Protein AF-A0A3D3CVK8-F1 (afdb_monomer)

pLDDT: mean 84.74, std 8.66, range [49.44, 92.0]

Radius of gyration: 17.55 Å; Cα contacts (8 Å, |Δi|>4): 109; chains: 1; bounding box: 42×25×47 Å

Mean predicted aligned error: 7.42 Å

Secondary structure (DSSP, 8-state):
---EEEEEETTTTEEEEEESSHHHHHHHHHHHHHHHHHTT--GGGB---SPPEEETTEEEEEEEB--S--HHHHHHHHHHHHHTT-----

Sequence (90 aa):
DSPVSIELNKKEMKIDLEAASDMKIRQITDVLISRSVKQGIDPLAYDMSKESYPSGKVTKKEIPVRNGLKQEDAKKIVKLIKDSGMKVQA

Foldseek 3Di:
DWDWDWDQDPVQQKIKTKTQDQVVVVVVLVVVCVVCVVVVHDPVQWDPVDGWDDDVRIIMDMIHGDDDDDPVRVVVVVVVCVVVVDPDDD

Nearest PDB structures (foldseek):
  8k5q-assembly1_A  TM=8.513E-01  e=7.045E-06  Salmonella enterica subsp. enterica serovar Typhimurium str. 14028S
  1in0-assembly2_B  TM=8.658E-01  e=8.477E-06  Haemophilus influenzae
  3lpx-assembly1_A  TM=3.608E-01  e=1.335E+00  Colwellia psychrerythraea 34H
  4ckk-assembly2_D  TM=3.496E-01  e=1.180E+00  Escherichia coli
  4ckk-assembly1_C  TM=3.480E-01  e=1.420E+00  Escherichia coli

Structure (mmCIF, N/CA/C/O backbone):
data_AF-A0A3D3CVK8-F1
#
_entry.id   AF-A0A3D3CVK8-F1
#
loop_
_atom_site.group_PDB
_atom_site.id
_atom_site.type_symbol
_atom_site.label_atom_id
_atom_site.label_alt_id
_atom_site.label_comp_id
_atom_site.label_asym_id
_atom_site.label_entity_id
_atom_site.label_seq_id
_atom_site.pdbx_PDB_ins_code
_atom_site.Cartn_x
_atom_site.Cartn_y
_atom_site.Cartn_z
_atom_site.occupancy
_atom_site.B_iso_or_equiv
_atom_site.auth_seq_id
_atom_site.auth_comp_id
_atom_site.auth_asym_id
_atom_site.auth_atom_id
_atom_site.pdbx_PDB_model_num
ATOM 1 N N . ASP A 1 1 ? 15.640 -10.781 -20.377 1.00 55.47 1 ASP A N 1
ATOM 2 C CA . ASP A 1 1 ? 14.723 -10.510 -19.255 1.00 55.47 1 ASP A CA 1
ATOM 3 C C . ASP A 1 1 ? 14.526 -9.033 -19.008 1.00 55.47 1 ASP A C 1
ATOM 5 O O . ASP A 1 1 ? 15.500 -8.292 -18.965 1.00 55.47 1 ASP A O 1
ATOM 9 N N . SER A 1 2 ? 13.277 -8.583 -18.871 1.00 64.81 2 SER A N 1
ATOM 10 C CA . SER A 1 2 ? 13.038 -7.246 -18.321 1.00 64.81 2 SER A CA 1
ATOM 11 C C . SER A 1 2 ? 13.261 -7.304 -16.810 1.00 64.81 2 SER A C 1
ATOM 13 O O . SER A 1 2 ? 12.667 -8.182 -16.183 1.00 64.81 2 SER A O 1
ATOM 15 N N . PRO A 1 3 ? 14.032 -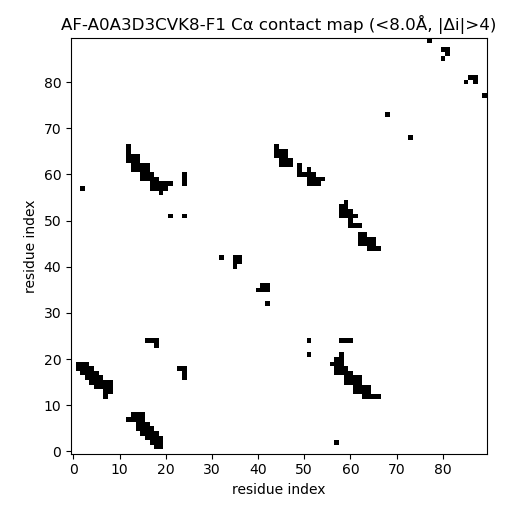6.382 -16.215 1.00 75.25 3 PRO A N 1
ATOM 16 C CA . PRO A 1 3 ? 14.186 -6.337 -14.769 1.00 75.25 3 PRO A CA 1
ATOM 17 C C . PRO A 1 3 ? 12.818 -6.071 -14.133 1.00 75.25 3 PRO A C 1
ATOM 19 O O . PRO A 1 3 ? 12.143 -5.101 -14.487 1.00 75.25 3 PRO A O 1
ATOM 22 N N . VAL A 1 4 ? 12.392 -6.980 -13.258 1.00 86.19 4 VAL A N 1
ATOM 23 C CA . VAL A 1 4 ? 11.221 -6.836 -12.393 1.00 86.19 4 VAL A CA 1
ATOM 24 C C . VAL A 1 4 ? 11.680 -7.155 -10.977 1.00 86.19 4 VAL A C 1
ATOM 26 O O . VAL A 1 4 ? 12.170 -8.256 -10.736 1.00 86.19 4 VAL A O 1
ATOM 29 N N . SER A 1 5 ? 11.530 -6.201 -10.064 1.00 88.12 5 SER A N 1
ATOM 30 C CA . SER A 1 5 ? 11.834 -6.365 -8.643 1.00 88.12 5 SER A CA 1
ATOM 31 C C . SER A 1 5 ? 10.608 -6.013 -7.808 1.00 88.12 5 SER A C 1
ATOM 33 O O . SER A 1 5 ? 9.910 -5.041 -8.100 1.00 88.12 5 SER A O 1
ATOM 35 N N . ILE A 1 6 ? 10.337 -6.831 -6.794 1.00 91.50 6 ILE A N 1
ATOM 36 C CA . ILE A 1 6 ? 9.278 -6.625 -5.804 1.00 91.50 6 ILE A CA 1
ATOM 37 C C . ILE A 1 6 ? 9.929 -6.843 -4.445 1.00 91.50 6 ILE A C 1
ATOM 39 O O . ILE A 1 6 ? 10.255 -7.978 -4.094 1.00 91.50 6 ILE A O 1
ATOM 43 N N . GLU A 1 7 ? 10.120 -5.772 -3.686 1.00 91.19 7 GLU A N 1
ATOM 44 C CA . GLU A 1 7 ? 10.773 -5.831 -2.382 1.00 91.19 7 GLU A CA 1
ATOM 45 C C . GLU A 1 7 ? 9.828 -5.346 -1.280 1.00 91.19 7 GLU A C 1
ATOM 47 O O . GLU A 1 7 ? 9.181 -4.309 -1.404 1.00 91.19 7 GLU A O 1
ATOM 52 N N . LEU A 1 8 ? 9.726 -6.115 -0.192 1.00 89.38 8 LEU A N 1
ATOM 53 C CA . LEU A 1 8 ? 8.980 -5.721 1.003 1.00 89.38 8 LEU A CA 1
ATOM 54 C C . LEU A 1 8 ? 9.955 -5.202 2.057 1.00 89.38 8 LEU A C 1
ATOM 56 O O . LEU A 1 8 ? 10.633 -5.979 2.739 1.00 89.38 8 LEU A O 1
ATOM 60 N N . ASN A 1 9 ? 9.946 -3.894 2.274 1.00 89.75 9 ASN A N 1
ATOM 61 C CA . ASN A 1 9 ? 10.653 -3.282 3.381 1.00 89.75 9 ASN A CA 1
ATOM 62 C C . ASN A 1 9 ? 9.784 -3.346 4.644 1.00 89.75 9 ASN A C 1
ATOM 64 O O . ASN A 1 9 ? 8.887 -2.533 4.872 1.00 89.75 9 ASN A O 1
ATOM 68 N N . LYS A 1 10 ? 10.075 -4.338 5.493 1.00 86.00 10 LYS A N 1
ATOM 69 C CA . LYS A 1 10 ? 9.352 -4.588 6.753 1.00 86.00 10 LYS A CA 1
ATOM 70 C C . LYS A 1 10 ? 9.552 -3.500 7.813 1.00 86.00 10 LYS A C 1
ATOM 72 O O . LYS A 1 10 ? 8.735 -3.405 8.720 1.00 86.00 10 LYS A O 1
ATOM 77 N N . LYS A 1 11 ? 10.636 -2.717 7.740 1.00 85.50 11 LYS A N 1
ATOM 78 C CA . LYS A 1 11 ? 10.910 -1.648 8.717 1.00 85.50 11 LYS A CA 1
ATOM 79 C C . LYS A 1 11 ? 10.017 -0.439 8.468 1.00 85.50 11 LYS A C 1
ATOM 81 O O . LYS A 1 11 ? 9.465 0.114 9.409 1.00 85.50 11 LYS A O 1
ATOM 86 N N . GLU A 1 12 ? 9.875 -0.057 7.205 1.00 85.19 12 GLU A N 1
ATOM 87 C CA . GLU A 1 12 ? 9.066 1.093 6.789 1.00 85.19 12 GLU A CA 1
ATOM 88 C C . GLU A 1 12 ? 7.632 0.706 6.406 1.00 85.19 12 GLU A C 1
ATOM 90 O O . GLU A 1 12 ? 6.818 1.582 6.131 1.00 85.19 12 GLU A O 1
ATOM 95 N N . MET A 1 13 ? 7.318 -0.596 6.390 1.00 88.56 13 MET A N 1
ATOM 96 C CA . MET A 1 13 ? 6.047 -1.140 5.905 1.00 88.56 13 MET A CA 1
ATOM 97 C C . MET A 1 13 ? 5.697 -0.588 4.521 1.00 88.56 13 MET A C 1
ATOM 99 O O . MET A 1 13 ? 4.622 -0.035 4.301 1.00 88.56 13 MET A O 1
ATOM 103 N N . LYS A 1 14 ? 6.622 -0.737 3.573 1.00 90.00 14 LYS A N 1
ATOM 104 C CA . LYS A 1 14 ? 6.436 -0.325 2.178 1.00 90.00 14 LYS A CA 1
ATOM 105 C C . LYS A 1 14 ? 6.835 -1.443 1.225 1.00 90.00 14 LYS A C 1
ATOM 107 O O . LYS A 1 14 ? 7.717 -2.246 1.535 1.00 90.00 14 LYS A O 1
ATOM 112 N N . ILE A 1 15 ? 6.157 -1.498 0.088 1.00 91.06 15 ILE A N 1
ATOM 113 C CA . ILE A 1 15 ? 6.494 -2.379 -1.025 1.00 91.06 15 ILE A CA 1
ATOM 114 C C . ILE A 1 15 ? 7.089 -1.516 -2.128 1.00 91.06 15 ILE A C 1
ATOM 116 O O . ILE A 1 15 ? 6.427 -0.608 -2.632 1.00 91.06 15 ILE A O 1
ATOM 120 N N . ASP A 1 16 ? 8.322 -1.821 -2.500 1.00 91.88 16 ASP A N 1
ATOM 121 C CA . ASP A 1 16 ? 9.041 -1.155 -3.573 1.00 91.88 16 ASP A CA 1
ATOM 122 C C . ASP A 1 16 ? 8.946 -2.024 -4.833 1.00 91.88 16 ASP A C 1
ATOM 124 O O . ASP A 1 16 ? 9.363 -3.186 -4.856 1.00 91.88 16 ASP A O 1
ATOM 128 N N . LEU A 1 17 ? 8.330 -1.472 -5.877 1.00 91.88 17 LEU A N 1
ATOM 129 C CA . LEU A 1 17 ? 8.187 -2.107 -7.182 1.00 91.88 17 LEU A CA 1
ATOM 130 C C . LEU A 1 17 ? 9.126 -1.439 -8.175 1.00 91.88 17 LEU A C 1
ATOM 132 O O . LEU A 1 17 ? 9.114 -0.216 -8.313 1.00 91.88 17 LEU A O 1
ATOM 136 N N . GLU A 1 18 ? 9.861 -2.242 -8.936 1.00 91.81 18 GLU A N 1
ATOM 137 C CA . GLU A 1 18 ? 10.674 -1.770 -10.055 1.00 91.81 18 GLU A CA 1
ATOM 138 C C . GLU A 1 18 ? 10.384 -2.606 -11.299 1.00 91.81 18 GLU A C 1
ATOM 140 O O . GLU A 1 18 ? 10.389 -3.837 -11.247 1.00 91.81 18 GLU A O 1
ATOM 145 N N . ALA A 1 19 ? 10.127 -1.956 -12.432 1.00 91.88 19 ALA A N 1
ATOM 146 C CA . ALA A 1 19 ? 9.895 -2.641 -13.698 1.00 91.88 19 ALA A CA 1
ATOM 147 C C . ALA A 1 19 ? 10.312 -1.791 -14.901 1.00 91.88 19 ALA A C 1
ATOM 149 O O . ALA A 1 19 ? 10.497 -0.589 -14.798 1.00 91.88 19 ALA A O 1
ATOM 150 N N . ALA A 1 20 ? 10.410 -2.395 -16.084 1.00 90.38 20 ALA A N 1
ATOM 151 C CA . ALA A 1 20 ? 10.819 -1.687 -17.304 1.00 90.38 20 ALA A CA 1
ATOM 152 C C . ALA A 1 20 ? 9.796 -0.664 -17.860 1.00 90.38 20 ALA A C 1
ATOM 154 O O . ALA A 1 20 ? 10.126 0.062 -18.791 1.00 90.38 20 ALA A O 1
ATOM 155 N N . SER A 1 21 ? 8.550 -0.642 -17.371 1.00 89.25 21 SER A N 1
ATOM 156 C CA . SER A 1 21 ? 7.518 0.313 -17.809 1.00 89.25 21 SER A CA 1
ATOM 157 C C . SER A 1 21 ? 6.369 0.426 -16.806 1.00 89.25 21 SER A C 1
ATOM 159 O O . SER A 1 21 ? 6.109 -0.511 -16.044 1.00 89.25 21 SER A O 1
ATOM 161 N N . ASP A 1 22 ? 5.610 1.523 -16.884 1.00 88.25 22 ASP A N 1
ATOM 162 C CA . ASP A 1 22 ? 4.373 1.723 -16.114 1.00 88.25 22 ASP A CA 1
ATOM 163 C C . ASP A 1 22 ? 3.336 0.622 -16.359 1.00 88.25 22 ASP A C 1
ATOM 165 O O . ASP A 1 22 ? 2.646 0.190 -15.435 1.00 88.25 22 ASP A O 1
ATOM 169 N N . MET A 1 23 ? 3.250 0.112 -17.592 1.00 89.31 23 MET A N 1
ATOM 170 C CA . MET A 1 23 ? 2.354 -1.000 -17.920 1.00 89.31 23 MET A CA 1
ATOM 171 C C . MET A 1 23 ? 2.683 -2.248 -17.097 1.00 89.31 23 MET A C 1
ATOM 173 O O . MET A 1 23 ? 1.777 -2.879 -16.553 1.00 89.31 23 MET A O 1
ATOM 177 N N . LYS A 1 24 ? 3.973 -2.581 -16.953 1.00 88.69 24 LYS A N 1
ATOM 178 C CA . LYS A 1 24 ? 4.398 -3.706 -16.111 1.00 88.69 24 LYS A CA 1
ATOM 179 C C . LYS A 1 24 ? 4.143 -3.445 -14.631 1.00 88.69 24 LYS A C 1
ATOM 181 O O . LYS A 1 24 ? 3.692 -4.358 -13.949 1.00 88.69 24 LYS A O 1
ATOM 186 N N . ILE A 1 25 ? 4.365 -2.224 -14.140 1.00 90.56 25 ILE A N 1
ATOM 187 C CA . ILE A 1 25 ? 4.039 -1.863 -12.751 1.00 90.56 25 ILE A CA 1
ATOM 188 C C . ILE A 1 25 ? 2.553 -2.097 -12.455 1.00 90.56 25 ILE A C 1
ATOM 190 O O . ILE A 1 25 ? 2.223 -2.676 -11.419 1.00 90.56 25 ILE A O 1
ATOM 194 N N . ARG A 1 26 ? 1.653 -1.699 -13.364 1.00 90.00 26 ARG A N 1
ATOM 195 C CA . ARG A 1 26 ? 0.207 -1.936 -13.212 1.00 90.00 26 ARG A CA 1
ATOM 196 C C . ARG A 1 26 ? -0.116 -3.429 -13.152 1.00 90.00 26 ARG A C 1
ATOM 198 O O . ARG A 1 26 ? -0.736 -3.861 -12.190 1.00 90.00 26 ARG A O 1
ATOM 205 N N . GLN A 1 27 ? 0.413 -4.224 -14.085 1.00 91.19 27 GLN A N 1
ATOM 206 C CA . GLN A 1 27 ? 0.227 -5.683 -14.081 1.00 91.19 27 GLN A CA 1
ATOM 207 C C . GLN A 1 27 ? 0.718 -6.341 -12.783 1.00 91.19 27 GLN A C 1
ATOM 209 O O . GLN A 1 27 ? 0.042 -7.203 -12.227 1.00 91.19 27 GLN A O 1
ATOM 214 N N . ILE A 1 28 ? 1.885 -5.930 -12.281 1.00 90.69 28 ILE A N 1
ATOM 215 C CA . ILE A 1 28 ? 2.433 -6.438 -11.018 1.00 90.69 28 ILE A CA 1
ATOM 216 C C . ILE A 1 28 ? 1.536 -6.041 -9.840 1.00 90.69 28 ILE A C 1
ATOM 218 O O . ILE A 1 28 ? 1.284 -6.868 -8.966 1.00 90.69 28 ILE A O 1
ATOM 222 N N . THR A 1 29 ? 1.028 -4.807 -9.834 1.00 90.00 29 THR A N 1
ATOM 223 C CA . THR A 1 29 ? 0.112 -4.311 -8.796 1.00 90.00 29 THR A CA 1
ATOM 224 C C . THR A 1 29 ? -1.176 -5.141 -8.763 1.00 90.00 29 THR A C 1
ATOM 226 O O . THR A 1 29 ? -1.600 -5.563 -7.690 1.00 90.00 29 THR A O 1
ATOM 229 N N . ASP A 1 30 ? -1.755 -5.461 -9.920 1.00 90.25 30 ASP A N 1
ATOM 230 C CA . ASP A 1 30 ? -2.972 -6.281 -10.000 1.00 90.25 30 ASP A CA 1
ATOM 231 C C . ASP A 1 30 ? -2.739 -7.705 -9.473 1.00 90.25 30 ASP A C 1
ATOM 233 O O . ASP A 1 30 ? -3.550 -8.249 -8.717 1.00 90.25 30 ASP A O 1
ATOM 237 N N . VAL A 1 31 ? -1.597 -8.309 -9.824 1.00 91.31 31 VAL A N 1
ATOM 238 C CA . VAL A 1 31 ? -1.206 -9.635 -9.319 1.00 91.31 31 VAL A CA 1
ATOM 239 C C . VAL A 1 31 ? -0.979 -9.603 -7.808 1.00 91.31 31 VAL A C 1
ATOM 241 O O . VAL A 1 31 ? -1.419 -10.526 -7.118 1.00 91.31 31 VAL A O 1
ATOM 244 N N . LEU A 1 32 ? -0.331 -8.554 -7.291 1.00 89.06 32 LEU A N 1
ATOM 245 C CA . LEU A 1 32 ? -0.128 -8.345 -5.859 1.00 89.06 32 LEU A CA 1
ATOM 246 C C . LEU A 1 32 ? -1.478 -8.320 -5.135 1.00 89.06 32 LEU A C 1
ATOM 248 O O . LEU A 1 32 ? -1.691 -9.133 -4.242 1.00 89.06 32 LEU A O 1
ATOM 252 N N . ILE A 1 33 ? -2.419 -7.481 -5.575 1.00 89.56 33 ILE A N 1
ATOM 253 C CA . ILE A 1 33 ? -3.754 -7.375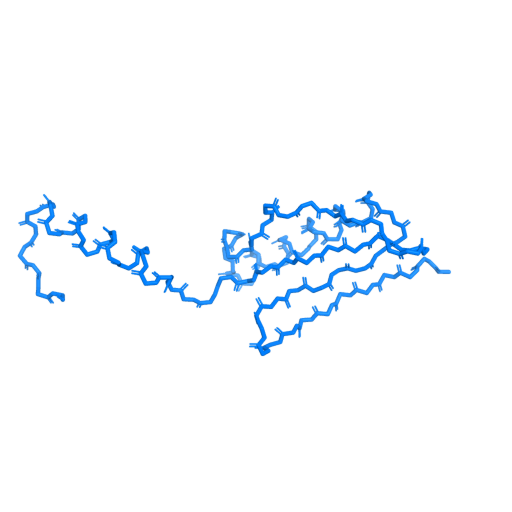 -4.968 1.00 89.56 33 ILE A CA 1
ATOM 254 C C . ILE A 1 33 ? -4.494 -8.713 -5.034 1.00 89.56 33 ILE A C 1
ATOM 256 O O . ILE A 1 33 ? -5.024 -9.177 -4.025 1.00 89.56 33 ILE A O 1
ATOM 260 N N . SER A 1 34 ? -4.496 -9.377 -6.193 1.00 91.50 34 SER A N 1
ATOM 261 C CA . SER A 1 34 ? -5.159 -10.676 -6.361 1.00 91.50 34 SER A CA 1
ATOM 262 C C . SER A 1 34 ? -4.622 -11.737 -5.391 1.00 91.50 34 SER A C 1
ATOM 264 O O . SER A 1 34 ? -5.388 -12.531 -4.839 1.00 91.50 34 SER A O 1
ATOM 266 N N . ARG A 1 35 ? -3.303 -11.753 -5.156 1.00 90.44 35 ARG A N 1
ATOM 267 C CA . ARG A 1 35 ? -2.651 -12.646 -4.185 1.00 90.44 35 ARG A CA 1
ATOM 268 C C . ARG A 1 35 ? -2.998 -12.264 -2.748 1.00 90.44 35 ARG A C 1
ATOM 270 O O . ARG A 1 35 ? -3.331 -13.154 -1.971 1.00 90.44 35 ARG A O 1
ATOM 277 N N . SER A 1 36 ? -2.965 -10.977 -2.421 1.00 89.44 36 SER A N 1
ATOM 278 C CA . SER A 1 36 ? -3.265 -10.452 -1.087 1.00 89.44 36 SER A CA 1
ATOM 279 C C . SER A 1 36 ? -4.695 -10.757 -0.654 1.00 89.44 36 SER A C 1
ATOM 281 O O . SER A 1 36 ? -4.899 -11.281 0.439 1.00 89.44 36 SER A O 1
ATOM 283 N N . VAL A 1 37 ? -5.671 -10.565 -1.545 1.00 89.38 37 VAL A N 1
ATOM 284 C CA . VAL A 1 37 ? -7.079 -10.912 -1.287 1.00 89.38 37 VAL A CA 1
ATOM 285 C C . VAL A 1 37 ? -7.230 -12.403 -0.986 1.00 89.38 37 VAL A C 1
ATOM 287 O O . VAL A 1 37 ? -7.908 -12.778 -0.033 1.00 89.38 37 VAL A O 1
ATOM 290 N N . LYS A 1 38 ? -6.545 -13.274 -1.741 1.00 91.00 38 LYS A N 1
ATOM 291 C CA . LYS A 1 38 ? -6.548 -14.728 -1.485 1.00 91.00 38 LYS A CA 1
ATOM 292 C C . LYS A 1 38 ? -5.919 -15.112 -0.144 1.00 91.00 38 LYS A C 1
ATOM 294 O O . LYS A 1 38 ? -6.208 -16.189 0.362 1.00 91.00 38 LYS A O 1
ATOM 299 N N . GLN A 1 39 ? -5.065 -14.258 0.412 1.00 90.00 39 GLN A N 1
ATOM 300 C CA . GLN A 1 39 ? -4.442 -14.430 1.726 1.00 90.00 39 GLN A CA 1
ATOM 301 C C . GLN A 1 39 ? -5.218 -13.720 2.849 1.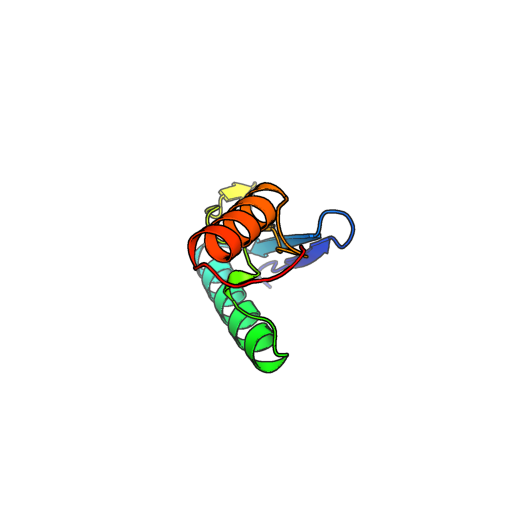00 90.00 39 GLN A C 1
ATOM 303 O O . GLN A 1 39 ? -4.756 -13.707 3.986 1.00 90.00 39 GLN A O 1
ATOM 308 N N . GLY A 1 40 ? -6.392 -13.149 2.552 1.00 85.50 40 GLY A N 1
ATOM 309 C CA . GLY A 1 40 ? -7.232 -12.457 3.532 1.00 85.50 40 GLY A CA 1
ATOM 310 C C . GLY A 1 40 ? -6.782 -11.031 3.854 1.00 85.50 40 GLY A C 1
ATOM 311 O O . GLY A 1 40 ? -7.218 -10.471 4.856 1.00 85.50 40 GLY A O 1
ATOM 312 N N . ILE A 1 41 ? -5.913 -10.438 3.033 1.00 86.19 41 ILE A N 1
ATOM 313 C CA . ILE A 1 41 ? -5.481 -9.046 3.175 1.00 86.19 41 ILE A CA 1
ATOM 314 C C . ILE A 1 41 ? -6.396 -8.163 2.326 1.00 86.19 41 ILE A C 1
ATOM 316 O O . ILE A 1 41 ? -6.530 -8.369 1.117 1.00 86.19 41 ILE A O 1
ATOM 320 N N . ASP A 1 42 ? -7.002 -7.161 2.961 1.00 85.88 42 ASP A N 1
ATOM 321 C CA . ASP A 1 42 ? -7.853 -6.185 2.283 1.00 85.88 42 ASP A CA 1
ATOM 322 C C . ASP A 1 42 ? -7.019 -5.304 1.324 1.00 85.88 42 ASP A C 1
ATOM 324 O O . ASP A 1 42 ? -5.976 -4.780 1.732 1.00 85.88 42 ASP A O 1
ATOM 328 N N . PRO A 1 43 ? -7.450 -5.090 0.066 1.00 83.56 43 PRO A N 1
ATOM 329 C CA . PRO A 1 43 ? -6.783 -4.186 -0.874 1.00 83.56 43 PRO A CA 1
ATOM 330 C C . PRO A 1 43 ? -6.578 -2.758 -0.346 1.00 83.56 43 PRO A C 1
ATOM 332 O O . PRO A 1 43 ? -5.612 -2.101 -0.732 1.00 83.56 43 PRO A O 1
ATOM 335 N N . LEU A 1 44 ? -7.441 -2.282 0.557 1.00 84.69 44 LEU A N 1
ATOM 336 C CA . LEU A 1 44 ? -7.340 -0.970 1.209 1.00 84.69 44 LEU A CA 1
ATOM 337 C C . LEU A 1 44 ? -6.132 -0.853 2.149 1.00 84.69 44 LEU A C 1
ATOM 339 O O . LEU A 1 44 ? -5.798 0.255 2.587 1.00 84.69 44 LEU A O 1
ATOM 343 N N . ALA A 1 45 ? -5.464 -1.970 2.453 1.00 85.81 45 ALA A N 1
ATOM 344 C CA . ALA A 1 45 ? -4.193 -1.968 3.161 1.00 85.81 45 ALA A CA 1
ATOM 345 C C . ALA A 1 45 ? -3.069 -1.333 2.327 1.00 85.81 45 ALA A C 1
ATOM 347 O O . ALA A 1 45 ? -2.088 -0.869 2.901 1.00 85.81 45 ALA A O 1
ATOM 348 N N . TYR A 1 46 ? -3.197 -1.276 1.000 1.00 88.44 46 TYR A N 1
ATOM 349 C CA . TYR A 1 46 ? -2.187 -0.706 0.112 1.00 88.44 46 TYR A CA 1
ATOM 350 C C . TYR A 1 46 ? -2.519 0.744 -0.242 1.00 88.44 46 TYR A C 1
ATOM 352 O O . TYR A 1 46 ? -3.564 1.034 -0.824 1.00 88.44 46 TYR A O 1
ATOM 360 N N . ASP A 1 47 ? -1.609 1.667 0.065 1.00 86.94 47 ASP A N 1
ATOM 361 C CA . ASP A 1 47 ? -1.723 3.052 -0.379 1.00 86.94 47 ASP A CA 1
ATOM 362 C C . ASP A 1 47 ? -1.222 3.180 -1.823 1.00 86.94 47 ASP A C 1
ATOM 364 O O . ASP A 1 47 ? -0.026 3.250 -2.104 1.00 86.94 47 ASP A O 1
ATOM 368 N N . MET A 1 48 ? -2.170 3.180 -2.757 1.00 84.19 48 MET A N 1
ATOM 369 C CA . MET A 1 48 ? -1.905 3.292 -4.192 1.00 84.19 48 MET A CA 1
ATOM 370 C C . MET A 1 48 ? -2.021 4.727 -4.717 1.00 84.19 48 MET A C 1
ATOM 372 O O . MET A 1 48 ? -2.016 4.917 -5.931 1.00 84.19 48 MET A O 1
ATOM 376 N N . SER A 1 49 ? -2.132 5.726 -3.834 1.00 84.06 49 SER A N 1
ATOM 377 C CA . SER A 1 49 ? -2.274 7.134 -4.233 1.00 84.06 49 SER A CA 1
ATOM 378 C C . SER A 1 49 ? -1.046 7.683 -4.961 1.00 84.06 49 SER A C 1
ATOM 380 O O . SER A 1 49 ? -1.166 8.606 -5.764 1.00 84.06 49 SER A O 1
ATOM 382 N N . LYS A 1 50 ? 0.135 7.108 -4.705 1.00 83.88 50 LYS A N 1
ATOM 383 C CA . LYS A 1 50 ? 1.372 7.469 -5.395 1.00 83.88 50 LYS A CA 1
ATOM 384 C C . LYS A 1 50 ? 1.427 6.836 -6.784 1.00 83.88 50 LYS A C 1
ATOM 386 O O . LYS A 1 50 ? 1.373 5.610 -6.933 1.00 83.88 50 LYS A O 1
ATOM 391 N N . GLU A 1 51 ? 1.594 7.679 -7.797 1.00 87.31 51 GLU A N 1
ATOM 392 C CA . GLU A 1 51 ? 1.892 7.227 -9.153 1.00 87.31 51 GLU A CA 1
ATOM 393 C C . GLU A 1 51 ? 3.315 6.669 -9.261 1.00 87.31 51 GLU A C 1
ATOM 395 O O . GLU A 1 51 ? 4.201 6.958 -8.452 1.00 87.31 51 GLU A O 1
ATOM 400 N N . SER A 1 52 ? 3.517 5.820 -10.265 1.00 88.06 52 SER A N 1
ATOM 401 C CA . SER A 1 52 ? 4.840 5.339 -10.632 1.00 88.06 52 SER A CA 1
ATOM 402 C C . SER A 1 52 ? 5.660 6.450 -11.284 1.00 88.06 52 SER A C 1
ATOM 404 O O . SER A 1 52 ? 5.124 7.323 -11.962 1.00 88.06 52 SER A O 1
ATOM 406 N N . TYR A 1 53 ? 6.973 6.418 -11.075 1.00 90.81 53 TYR A N 1
ATOM 407 C CA . TYR A 1 53 ? 7.895 7.429 -11.579 1.00 90.81 53 TYR A CA 1
ATOM 408 C C . TYR A 1 53 ? 9.081 6.789 -12.314 1.00 90.81 53 TYR A C 1
ATOM 410 O O . TYR A 1 53 ? 9.544 5.708 -11.933 1.00 90.81 53 TYR A O 1
ATOM 418 N N . PRO A 1 54 ? 9.606 7.427 -13.375 1.00 90.56 54 PRO A N 1
ATOM 419 C CA . PRO A 1 54 ? 10.791 6.942 -14.067 1.00 90.56 54 PRO A CA 1
ATOM 420 C C . PRO A 1 54 ? 12.050 7.139 -13.209 1.00 90.56 54 PRO A C 1
AT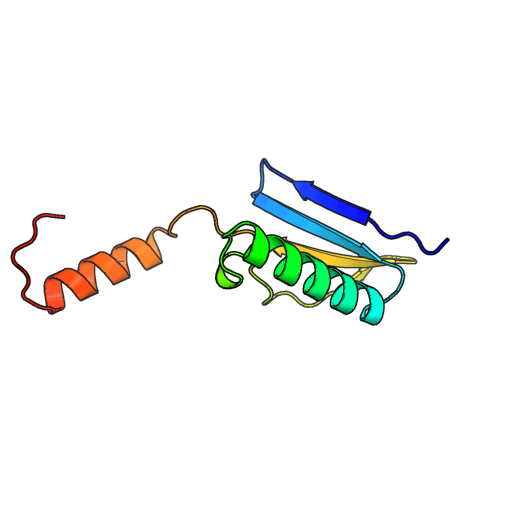OM 422 O O . PRO A 1 54 ? 12.246 8.172 -12.572 1.00 90.56 54 PRO A O 1
ATOM 425 N N . SER A 1 55 ? 12.934 6.147 -13.217 1.00 88.25 55 SER A N 1
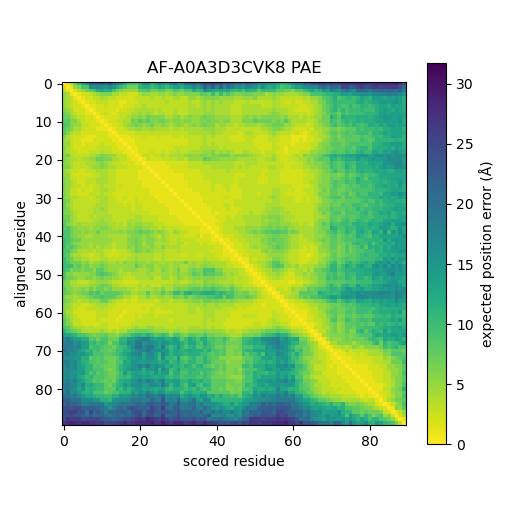ATOM 426 C CA . SER A 1 55 ? 14.222 6.140 -12.525 1.00 88.25 55 SER A CA 1
ATOM 427 C C . SER A 1 55 ? 15.277 5.449 -13.396 1.00 88.25 55 SER A C 1
ATOM 429 O O . SER A 1 55 ? 15.442 4.227 -13.404 1.00 88.25 55 SER A O 1
ATOM 431 N N . GLY A 1 56 ? 15.998 6.246 -14.187 1.00 86.56 56 GLY A N 1
ATOM 432 C CA . GLY A 1 56 ? 16.991 5.734 -15.131 1.00 86.56 56 GLY A CA 1
ATOM 433 C C . GLY A 1 56 ? 16.351 4.863 -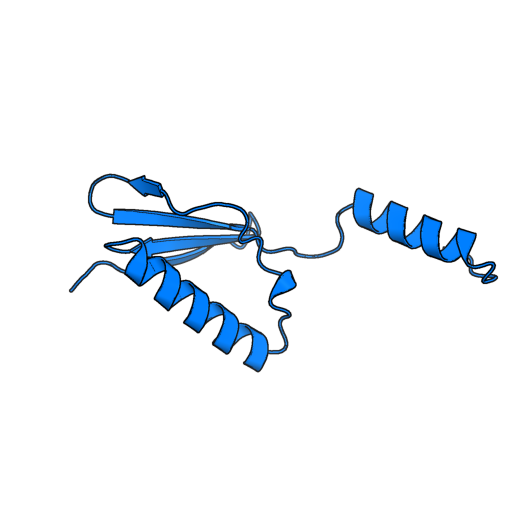16.217 1.00 86.56 56 GLY A C 1
ATOM 434 O O . GLY A 1 56 ? 15.594 5.361 -17.043 1.0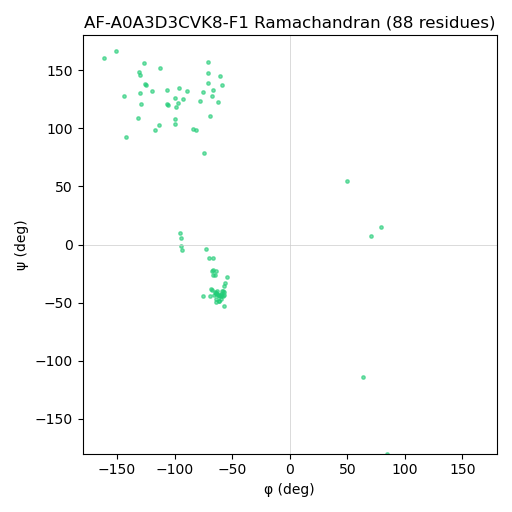0 86.56 56 GLY A O 1
ATOM 435 N N . LYS A 1 57 ? 16.676 3.563 -16.230 1.00 86.75 57 LYS A N 1
ATOM 436 C CA . LYS A 1 57 ? 16.155 2.582 -17.207 1.00 86.75 57 LYS A CA 1
ATOM 437 C C . LYS A 1 57 ? 14.918 1.819 -16.718 1.00 86.75 57 LYS A C 1
ATOM 439 O O . LYS A 1 57 ? 14.424 0.953 -17.437 1.00 86.75 57 LYS A O 1
ATOM 444 N N . VAL A 1 58 ? 14.463 2.090 -15.498 1.00 90.00 58 VAL A N 1
ATOM 445 C CA . VAL A 1 58 ? 13.318 1.418 -14.878 1.00 90.00 58 VAL A CA 1
ATOM 446 C C . VAL A 1 58 ? 12.304 2.443 -14.395 1.00 90.00 58 VAL A C 1
ATOM 448 O O . VAL A 1 58 ? 12.629 3.591 -14.124 1.00 90.00 58 VAL A O 1
ATOM 451 N N . THR A 1 59 ? 11.064 2.018 -14.273 1.00 91.19 59 THR A N 1
ATOM 452 C CA . THR A 1 59 ? 9.987 2.705 -13.580 1.00 91.19 59 THR A CA 1
ATOM 453 C C . THR A 1 59 ? 9.890 2.132 -12.173 1.00 91.19 59 THR A C 1
ATOM 455 O O . THR A 1 59 ? 9.895 0.910 -12.005 1.00 91.19 59 THR A O 1
ATOM 458 N N . LYS A 1 60 ? 9.772 3.001 -11.171 1.00 91.25 60 LYS A N 1
ATOM 459 C CA . LYS A 1 60 ? 9.598 2.618 -9.770 1.00 91.25 60 LYS A CA 1
ATOM 460 C C . LYS A 1 60 ? 8.221 3.011 -9.253 1.00 91.25 60 LYS A C 1
ATOM 462 O O . LYS A 1 60 ? 7.631 3.987 -9.714 1.00 91.25 60 LYS A O 1
ATOM 467 N N . LYS A 1 61 ? 7.713 2.264 -8.277 1.00 92.00 61 LYS A N 1
ATOM 468 C CA . LYS A 1 61 ? 6.511 2.612 -7.518 1.00 92.00 61 LYS A CA 1
ATOM 469 C C . LYS A 1 61 ? 6.675 2.171 -6.074 1.00 92.00 61 LYS A C 1
ATOM 471 O O . LYS A 1 61 ? 6.952 1.007 -5.814 1.00 92.00 61 LYS A O 1
ATOM 476 N N . GLU A 1 62 ? 6.453 3.097 -5.156 1.00 91.75 62 GLU A N 1
ATOM 477 C CA . GLU A 1 62 ? 6.432 2.812 -3.724 1.00 91.75 62 GLU A CA 1
ATOM 478 C C . GLU A 1 62 ? 4.978 2.684 -3.273 1.00 91.75 62 GLU A C 1
ATOM 480 O O . GLU A 1 62 ? 4.177 3.597 -3.488 1.00 91.75 62 GLU A O 1
ATOM 485 N N . ILE A 1 63 ? 4.640 1.569 -2.633 1.00 90.81 63 ILE A N 1
ATOM 486 C CA . ILE A 1 63 ? 3.305 1.298 -2.101 1.00 90.81 63 ILE A CA 1
ATOM 487 C C . ILE A 1 63 ? 3.421 1.156 -0.581 1.00 90.81 63 ILE A C 1
ATOM 489 O O . ILE A 1 63 ? 3.801 0.088 -0.087 1.00 90.81 63 ILE A O 1
ATOM 493 N N . PRO A 1 64 ? 3.116 2.214 0.188 1.00 90.12 64 PRO A N 1
ATOM 494 C CA . PRO A 1 64 ? 2.991 2.107 1.634 1.00 90.12 64 PRO A CA 1
ATOM 495 C C . PRO A 1 64 ? 1.908 1.091 2.014 1.00 90.12 64 PRO A C 1
ATOM 497 O O . PRO A 1 64 ? 0.820 1.072 1.437 1.00 90.12 64 PRO A O 1
ATOM 500 N N . VAL A 1 65 ? 2.194 0.261 3.011 1.00 88.12 65 VAL A N 1
ATOM 501 C CA . VAL A 1 65 ? 1.268 -0.732 3.557 1.00 88.12 65 VAL A CA 1
ATOM 502 C C . VAL A 1 65 ? 0.776 -0.233 4.909 1.00 88.12 65 VAL A C 1
ATOM 504 O O . VAL A 1 65 ? 1.547 -0.023 5.847 1.00 88.12 65 VAL A O 1
ATOM 507 N N . ARG A 1 66 ? -0.535 -0.046 5.029 1.00 83.44 66 ARG A N 1
ATOM 508 C CA . ARG A 1 66 ? -1.193 0.315 6.281 1.00 83.44 66 ARG A CA 1
ATOM 509 C C . ARG A 1 66 ? -1.132 -0.867 7.241 1.00 83.44 66 ARG A C 1
ATOM 511 O O . ARG A 1 66 ? -1.802 -1.875 7.041 1.00 83.44 66 ARG A O 1
ATOM 518 N N . ASN A 1 67 ? -0.346 -0.716 8.301 1.00 75.75 67 ASN A N 1
ATOM 519 C CA . ASN A 1 67 ? -0.296 -1.653 9.414 1.00 75.75 67 ASN A CA 1
ATOM 520 C C . ASN A 1 67 ? -0.839 -0.976 10.675 1.00 75.75 67 ASN A C 1
ATOM 522 O O . ASN A 1 67 ? -0.161 -0.151 11.286 1.00 75.75 67 ASN A O 1
ATOM 526 N N . GLY A 1 68 ? -2.079 -1.299 11.033 1.00 69.38 68 GLY A N 1
ATOM 527 C CA . GLY A 1 68 ? -2.803 -0.639 12.118 1.00 69.38 68 GLY A CA 1
ATOM 528 C C . GLY A 1 68 ? -3.505 0.659 11.700 1.00 69.38 68 GLY A C 1
ATOM 529 O O . GLY A 1 68 ? -3.483 1.078 10.541 1.00 69.38 68 GLY A O 1
ATOM 530 N N . LEU A 1 69 ? -4.174 1.287 12.666 1.00 70.94 69 LEU A N 1
ATOM 531 C CA . LEU A 1 69 ? -4.908 2.536 12.467 1.00 70.94 69 LEU A CA 1
ATOM 532 C C . LEU A 1 69 ? -3.985 3.729 12.714 1.00 70.94 69 LEU A C 1
ATOM 534 O O . LEU A 1 69 ? -3.321 3.806 13.749 1.00 70.94 69 LEU A O 1
ATOM 538 N N . LYS A 1 70 ? -3.988 4.706 11.800 1.00 75.19 70 LYS A N 1
ATOM 539 C CA . LYS A 1 70 ? -3.388 6.014 12.087 1.00 75.19 70 LYS A CA 1
ATOM 540 C C . LYS A 1 70 ? -4.125 6.636 13.273 1.00 75.19 70 LYS A C 1
ATOM 542 O O . LYS A 1 70 ? -5.340 6.493 13.398 1.00 75.19 70 LYS A O 1
ATOM 547 N N . GLN A 1 71 ? -3.410 7.370 14.124 1.00 75.19 71 GLN A N 1
ATOM 548 C CA . GLN A 1 71 ? -3.996 7.987 15.320 1.00 75.19 71 GLN A CA 1
ATOM 549 C C . GLN A 1 71 ? -5.192 8.899 14.988 1.00 75.19 71 GLN A C 1
ATOM 551 O O . GLN A 1 71 ? -6.148 8.98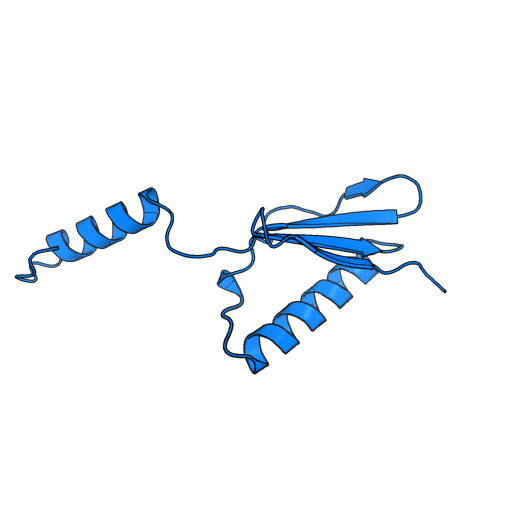1 15.755 1.00 75.19 71 GLN A O 1
ATOM 556 N N . GLU A 1 72 ? -5.161 9.565 13.834 1.00 80.75 72 GLU A N 1
ATOM 557 C CA . GLU A 1 72 ? -6.271 10.386 13.343 1.00 80.75 72 GLU A CA 1
ATOM 558 C C . GLU A 1 72 ? -7.516 9.556 13.018 1.00 80.75 72 GLU A C 1
ATOM 560 O O . GLU A 1 72 ? -8.623 9.931 13.405 1.00 80.75 72 GLU A O 1
ATOM 565 N N . ASP A 1 73 ? -7.340 8.407 12.363 1.00 81.12 73 ASP A N 1
ATOM 566 C CA . ASP A 1 73 ? -8.433 7.491 12.037 1.00 81.12 73 ASP A CA 1
ATOM 567 C C . ASP A 1 73 ? -8.990 6.844 13.314 1.00 81.12 73 ASP A C 1
ATOM 569 O O . ASP A 1 73 ? -10.205 6.769 13.488 1.00 81.12 73 ASP A O 1
ATOM 573 N N . ALA A 1 74 ? -8.124 6.501 14.275 1.00 81.25 74 ALA A N 1
ATOM 574 C CA . ALA A 1 74 ? -8.542 6.027 15.594 1.00 81.25 74 ALA A CA 1
ATOM 575 C C . ALA A 1 74 ? -9.392 7.074 16.339 1.00 81.25 74 ALA A C 1
ATOM 577 O O . ALA A 1 74 ? -10.455 6.750 16.867 1.00 81.25 74 ALA A O 1
ATOM 578 N N . LYS A 1 75 ? -8.985 8.353 16.327 1.00 83.62 75 LYS A N 1
ATOM 579 C CA . LYS A 1 75 ? -9.770 9.449 16.924 1.00 83.62 75 LYS A CA 1
ATOM 580 C C . LYS A 1 75 ? -11.121 9.637 16.234 1.00 83.62 75 LYS A C 1
ATOM 582 O O . LYS A 1 75 ? -12.115 9.864 16.922 1.00 83.62 75 LYS A O 1
ATOM 587 N N . LYS A 1 76 ? -11.178 9.530 14.902 1.00 86.25 76 LYS A N 1
ATOM 588 C CA . LYS A 1 76 ? -12.441 9.591 14.146 1.00 86.25 76 LYS A CA 1
ATOM 589 C C . LYS A 1 76 ? -13.373 8.443 14.524 1.00 86.25 76 LYS A C 1
ATOM 591 O O . LYS A 1 76 ? -14.549 8.697 14.754 1.00 86.25 76 LYS A O 1
ATOM 596 N N . ILE A 1 77 ? -12.853 7.222 14.651 1.00 83.81 77 ILE A N 1
ATOM 597 C CA . ILE A 1 77 ? -13.634 6.055 15.085 1.00 83.81 77 ILE A CA 1
ATOM 598 C C . ILE A 1 77 ? -14.190 6.280 16.495 1.00 83.81 77 ILE A C 1
ATOM 600 O O . ILE A 1 77 ? -15.392 6.141 16.698 1.00 83.81 77 ILE A O 1
ATOM 604 N N . VAL A 1 78 ? -13.358 6.709 17.452 1.00 84.38 78 VAL A N 1
ATOM 605 C CA . VAL A 1 78 ? -13.815 7.011 18.823 1.00 84.38 78 VAL A CA 1
ATOM 606 C C . VAL A 1 78 ? -14.898 8.090 18.823 1.00 84.38 78 VAL A C 1
ATOM 608 O O . VAL A 1 78 ? -15.874 7.977 19.563 1.00 84.38 78 VAL A O 1
ATOM 611 N N . LYS A 1 79 ? -14.754 9.123 17.987 1.00 86.00 79 LYS A N 1
ATOM 612 C CA . LYS A 1 79 ? -15.765 10.173 17.850 1.00 86.00 79 LYS A CA 1
ATOM 613 C C . LYS A 1 79 ? -17.078 9.623 17.285 1.00 86.00 79 LYS A C 1
ATOM 615 O O . LYS A 1 79 ? -18.108 9.834 17.905 1.00 86.00 79 LYS A O 1
ATOM 620 N N . LEU A 1 80 ? -17.036 8.865 16.187 1.00 85.31 80 LEU A N 1
ATOM 621 C CA . LEU A 1 80 ? -18.221 8.236 15.587 1.00 85.31 80 LEU A CA 1
ATOM 622 C C . LEU A 1 80 ? -18.955 7.325 16.578 1.00 85.31 80 LEU A C 1
ATOM 624 O O . LEU A 1 80 ? -20.180 7.347 16.650 1.00 85.31 80 LEU A O 1
ATOM 628 N N . ILE A 1 81 ? -18.208 6.558 17.375 1.00 83.94 81 ILE A N 1
ATOM 629 C CA . ILE A 1 81 ? -18.768 5.696 18.418 1.00 83.94 81 ILE A CA 1
ATOM 630 C C . ILE A 1 81 ? -19.471 6.531 19.497 1.00 83.94 81 ILE A C 1
ATOM 632 O O . ILE A 1 81 ? -20.602 6.219 19.864 1.00 83.94 81 ILE A O 1
ATOM 636 N N . LYS A 1 82 ? -18.846 7.609 19.983 1.00 82.25 82 LYS A N 1
ATOM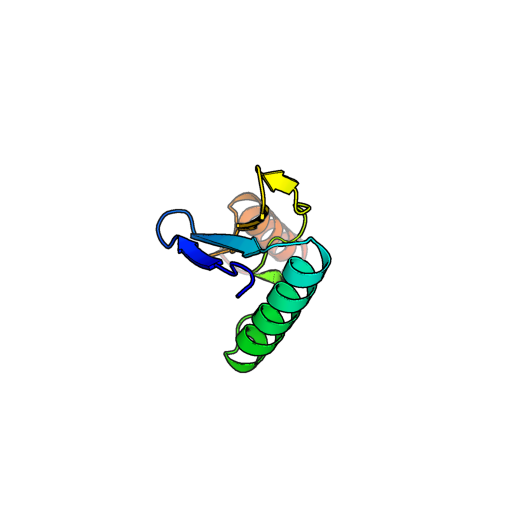 637 C CA . LYS A 1 82 ? -19.462 8.509 20.974 1.00 82.25 82 LYS A CA 1
ATOM 638 C C . LYS A 1 82 ? -20.698 9.217 20.415 1.00 82.25 82 LYS A C 1
ATOM 640 O O . LYS A 1 82 ? -21.715 9.282 21.101 1.00 82.25 82 LYS A O 1
ATOM 645 N N . ASP A 1 83 ? -20.632 9.674 19.168 1.00 84.62 83 ASP A N 1
ATOM 646 C CA . ASP A 1 83 ? -21.733 10.350 18.475 1.00 84.62 83 ASP A CA 1
ATOM 647 C C . ASP A 1 83 ? -22.919 9.396 18.222 1.00 84.62 83 ASP A C 1
ATOM 649 O O . ASP A 1 83 ? -24.066 9.833 18.188 1.00 84.62 83 ASP A O 1
ATOM 653 N N . SER A 1 84 ? -22.674 8.083 18.120 1.00 83.06 84 SER A N 1
ATOM 654 C CA . SER A 1 84 ? -23.725 7.065 17.960 1.00 83.06 84 SER A CA 1
ATOM 655 C C . SER A 1 84 ? -24.561 6.802 19.224 1.00 83.06 84 SER A C 1
ATOM 657 O O . SER A 1 84 ? -25.500 6.008 19.187 1.00 83.06 84 SER A O 1
ATOM 659 N N . GLY A 1 85 ? -24.237 7.441 20.356 1.00 74.69 85 GLY A N 1
ATOM 660 C CA . GLY A 1 85 ? -24.975 7.293 21.616 1.00 74.69 85 GLY A CA 1
ATOM 661 C C . GLY A 1 85 ? -24.804 5.929 22.296 1.00 74.69 85 GLY A C 1
ATOM 662 O O . GLY A 1 85 ? -25.473 5.646 23.293 1.00 74.69 85 GLY A O 1
ATOM 663 N N . MET A 1 86 ? -23.908 5.076 21.789 1.00 73.75 86 MET A N 1
ATOM 664 C CA . MET A 1 86 ? -23.585 3.794 22.407 1.00 73.75 86 MET A CA 1
ATOM 665 C C . MET A 1 86 ? -22.863 4.016 23.741 1.00 73.75 86 MET A C 1
ATOM 667 O O . MET A 1 86 ? -21.855 4.719 23.816 1.00 73.75 86 MET A O 1
ATOM 671 N N . LYS A 1 87 ? -23.354 3.383 24.813 1.00 66.38 87 LYS A N 1
ATOM 672 C CA . LYS A 1 87 ? -22.690 3.373 26.125 1.00 66.38 87 LYS A CA 1
ATOM 673 C C . LYS A 1 87 ? -21.477 2.443 26.090 1.00 66.38 87 LYS A C 1
ATOM 675 O O . LYS A 1 87 ? -21.551 1.308 26.552 1.00 66.38 87 LYS A O 1
ATOM 680 N N . VAL A 1 88 ? -20.373 2.918 25.529 1.00 65.62 88 VAL A N 1
ATOM 681 C CA . VAL A 1 88 ? -19.091 2.207 25.535 1.00 65.62 88 VAL A CA 1
ATOM 682 C C . VAL A 1 88 ? -17.998 3.097 26.115 1.00 65.62 88 VAL A C 1
ATOM 684 O O . VAL A 1 88 ? -17.945 4.299 25.854 1.00 65.62 88 VAL A O 1
ATOM 687 N N . GLN A 1 89 ? -17.141 2.501 26.940 1.00 49.44 89 GLN A N 1
ATOM 688 C CA . GLN A 1 89 ? -15.988 3.156 27.546 1.00 49.44 89 GLN A CA 1
ATOM 689 C C . GLN A 1 89 ? -14.763 2.754 26.713 1.00 49.44 89 GLN A C 1
ATOM 691 O O . GLN A 1 89 ? -14.342 1.601 26.766 1.00 49.44 89 GLN A O 1
ATOM 696 N N . ALA A 1 90 ? -14.283 3.676 25.873 1.00 52.19 90 ALA A N 1
ATOM 697 C CA . ALA A 1 90 ? -13.137 3.508 24.975 1.00 52.19 90 ALA A CA 1
ATOM 698 C C . ALA A 1 90 ? -12.024 4.491 25.342 1.00 52.19 90 ALA A C 1
ATOM 700 O O . ALA A 1 90 ? -12.365 5.670 25.620 1.00 52.19 90 ALA A O 1
#

Solvent-accessible surface area (backbone atoms only — not comparable to full-atom values): 5341 Å² total; per-residue (Å²): 134,76,66,70,47,80,43,76,43,77,88,79,34,30,34,44,36,37,17,68,35,68,72,53,46,52,55,51,50,52,54,49,45,58,52,35,49,76,71,74,40,62,68,85,35,50,45,71,86,56,74,71,43,85,54,92,85,29,26,35,34,62,33,46,44,62,80,76,75,53,71,68,57,48,52,49,50,54,47,55,47,57,73,66,70,56,96,70,94,129